Protein AF-A0ABD0SJR5-F1 (afdb_monomer_lite)

Organism: Loxostege sticticalis (NCBI:txid481309)

Foldseek 3Di:
DVVVVVVVVVVVVVVVVVVVVVVVVVVVVVVCCVVVVVVVVVVVVVVVVVVVVVVVVLVVVLVVQVVLQVVLVVVLVVLVVVLPDPPDDPVVNVVSVVVNVVSVVDPDFDDDVPPDTSHVVVVVVVVVVVVVVVVVVVVVVVD

Radius of gyration: 35.96 Å; chains: 1; bounding box: 80×28×104 Å

Structure (mmCIF, N/CA/C/O backbone):
data_AF-A0ABD0SJR5-F1
#
_entry.id   AF-A0ABD0SJR5-F1
#
loop_
_atom_site.group_PDB
_atom_site.id
_atom_site.type_symbol
_atom_site.label_atom_id
_atom_site.label_alt_id
_atom_site.label_comp_id
_atom_site.label_asym_id
_atom_site.label_entity_id
_atom_site.label_seq_id
_atom_site.pdbx_PDB_ins_code
_atom_site.Cartn_x
_atom_site.Cartn_y
_atom_site.Cartn_z
_atom_site.occupancy
_atom_site.B_iso_or_equiv
_atom_site.auth_seq_id
_atom_site.auth_comp_id
_atom_site.auth_asym_id
_atom_site.auth_atom_id
_atom_site.pdbx_PDB_model_num
ATOM 1 N N . MET A 1 1 ? -48.897 -7.446 67.031 1.00 57.66 1 MET A N 1
ATOM 2 C CA . MET A 1 1 ? -48.253 -6.286 66.365 1.00 57.66 1 MET A CA 1
ATOM 3 C C . MET A 1 1 ? -46.762 -6.482 66.033 1.00 57.66 1 MET A C 1
ATOM 5 O O . MET A 1 1 ? -46.243 -5.718 65.231 1.00 57.66 1 MET A O 1
ATOM 9 N N . ASN A 1 2 ? -46.078 -7.518 66.549 1.00 59.53 2 ASN A N 1
ATOM 10 C CA . ASN A 1 2 ? -44.629 -7.711 66.330 1.00 59.53 2 ASN A CA 1
ATOM 11 C C . ASN A 1 2 ? -44.260 -8.348 64.971 1.00 59.53 2 ASN A C 1
ATOM 13 O O . ASN A 1 2 ? -43.278 -7.948 64.357 1.00 59.53 2 ASN A O 1
ATOM 17 N N . SER A 1 3 ? -45.109 -9.224 64.416 1.00 61.66 3 SER A N 1
ATOM 18 C CA . SER A 1 3 ? -44.834 -9.940 63.151 1.00 61.66 3 SER A CA 1
ATOM 19 C C . SER A 1 3 ? -44.628 -9.027 61.924 1.00 61.66 3 SER A C 1
ATOM 21 O O . SER A 1 3 ? -43.880 -9.366 61.007 1.00 61.66 3 SER A O 1
ATOM 23 N N . SER A 1 4 ? -45.248 -7.840 61.901 1.00 67.31 4 SER A N 1
ATOM 24 C CA . SER A 1 4 ? -45.088 -6.891 60.788 1.00 67.31 4 SER A CA 1
ATOM 25 C C . SER A 1 4 ? -43.794 -6.070 60.877 1.00 67.31 4 SER A C 1
ATOM 27 O O . SER A 1 4 ? -43.272 -5.660 59.841 1.00 67.31 4 SER A O 1
ATOM 29 N N . LYS A 1 5 ? -43.255 -5.848 62.088 1.00 70.56 5 LYS A N 1
ATOM 30 C CA . LYS A 1 5 ? -41.968 -5.160 62.295 1.00 70.56 5 LYS A CA 1
ATOM 31 C C . LYS A 1 5 ? -40.790 -6.066 61.926 1.00 70.56 5 LYS A C 1
ATOM 33 O O . LYS A 1 5 ? -39.891 -5.622 61.213 1.00 70.56 5 LYS A O 1
ATOM 38 N N . ASP A 1 6 ? -40.850 -7.343 62.293 1.00 72.56 6 ASP A N 1
ATOM 39 C CA . ASP A 1 6 ? -39.782 -8.307 61.988 1.00 72.56 6 ASP A CA 1
ATOM 40 C C . ASP A 1 6 ? -39.661 -8.583 60.481 1.00 72.56 6 ASP A C 1
ATOM 42 O O . ASP A 1 6 ? -38.558 -8.615 59.928 1.00 72.56 6 ASP A O 1
ATOM 46 N N . LYS A 1 7 ? -40.795 -8.659 59.768 1.00 73.31 7 LYS A N 1
ATOM 47 C CA . LYS A 1 7 ? -40.814 -8.794 58.299 1.00 73.31 7 LYS A CA 1
ATOM 48 C C . LYS A 1 7 ? -40.270 -7.567 57.564 1.00 73.31 7 LYS A C 1
ATOM 50 O O . LYS A 1 7 ? -39.758 -7.717 56.457 1.00 73.31 7 LYS A O 1
ATOM 55 N N . ALA A 1 8 ? -40.396 -6.365 58.128 1.00 76.69 8 ALA A N 1
ATOM 56 C CA . ALA A 1 8 ? -39.827 -5.148 57.546 1.00 76.69 8 ALA A CA 1
ATOM 57 C C . ALA A 1 8 ? -38.308 -5.072 57.782 1.00 76.69 8 ALA A C 1
ATOM 59 O O . ALA A 1 8 ? -37.559 -4.754 56.858 1.00 76.69 8 ALA A O 1
ATOM 60 N N . SER A 1 9 ? -37.854 -5.451 58.982 1.00 78.56 9 SER A N 1
ATOM 61 C CA . SER A 1 9 ? -36.431 -5.526 59.341 1.00 78.56 9 SER A CA 1
ATOM 62 C C . SER A 1 9 ? -35.665 -6.533 58.467 1.00 78.56 9 SER A C 1
ATOM 64 O O . SER A 1 9 ? -34.653 -6.191 57.853 1.00 78.56 9 SER A O 1
ATOM 66 N N . SER A 1 10 ? -36.217 -7.739 58.291 1.00 79.69 10 SER A N 1
ATOM 67 C CA . SER A 1 10 ? -35.636 -8.783 57.431 1.00 79.69 10 SER A CA 1
ATOM 68 C C . SER A 1 10 ? -35.529 -8.352 55.955 1.00 79.69 10 SER A C 1
ATOM 70 O O . SER A 1 10 ? -34.513 -8.591 55.299 1.00 79.69 10 SER A O 1
ATOM 72 N N . ARG A 1 11 ? -36.529 -7.623 55.436 1.00 82.06 11 ARG A N 1
ATOM 73 C CA . ARG A 1 11 ? -36.545 -7.129 54.045 1.00 82.06 11 ARG A CA 1
ATOM 74 C C . ARG A 1 11 ? -35.473 -6.067 53.779 1.00 82.06 11 ARG A C 1
ATOM 76 O O . ARG A 1 11 ? -34.886 -6.046 52.699 1.00 82.06 11 ARG A O 1
ATOM 83 N N . ASN A 1 12 ? -35.209 -5.202 54.756 1.00 84.19 12 ASN A N 1
ATOM 84 C CA . ASN A 1 12 ? -34.168 -4.177 54.658 1.00 84.19 12 ASN A CA 1
ATOM 85 C C . ASN A 1 12 ? -32.763 -4.787 54.729 1.00 84.19 12 ASN A C 1
ATOM 87 O O . ASN A 1 12 ? -31.870 -4.366 53.995 1.00 84.19 12 ASN A O 1
ATOM 91 N N . MET A 1 13 ? -32.579 -5.825 55.549 1.00 85.88 13 MET A N 1
ATOM 92 C CA . MET A 1 13 ? -31.312 -6.551 55.631 1.00 85.88 13 MET A CA 1
ATOM 93 C C . MET A 1 13 ? -30.977 -7.260 54.307 1.00 85.88 13 MET A C 1
ATOM 95 O O . MET A 1 13 ? -29.846 -7.156 53.830 1.00 85.88 13 MET A O 1
ATOM 99 N N . ALA A 1 14 ? -31.968 -7.883 53.659 1.00 85.19 14 ALA A N 1
ATOM 100 C CA . ALA A 1 14 ? -31.794 -8.490 52.337 1.00 85.19 14 ALA A CA 1
ATOM 101 C C . ALA A 1 14 ? -31.414 -7.453 51.264 1.00 85.19 14 ALA A C 1
ATOM 103 O O . ALA A 1 14 ? -30.454 -7.659 50.525 1.00 85.19 14 ALA A O 1
ATOM 104 N N . LYS A 1 15 ? -32.103 -6.301 51.212 1.00 85.44 15 LYS A N 1
ATOM 105 C CA . LYS A 1 15 ? -31.769 -5.208 50.277 1.00 85.44 15 LYS A CA 1
ATOM 106 C C . LYS A 1 15 ? -30.334 -4.705 50.452 1.00 85.44 15 LYS A C 1
ATOM 108 O O . LYS A 1 15 ? -29.622 -4.545 49.464 1.00 85.44 15 LYS A O 1
ATOM 113 N N . ASN A 1 16 ? -29.890 -4.527 51.695 1.00 89.50 16 ASN A N 1
ATOM 114 C CA . ASN A 1 16 ? -28.528 -4.082 51.988 1.00 89.50 16 ASN A CA 1
ATOM 115 C C . ASN A 1 16 ? -27.470 -5.113 51.562 1.00 89.50 16 ASN A C 1
ATOM 117 O O . ASN A 1 16 ? -26.401 -4.732 51.086 1.00 89.50 16 ASN A O 1
ATOM 121 N N . ALA A 1 17 ? -27.760 -6.411 51.701 1.00 89.56 17 ALA A N 1
ATOM 122 C CA . ALA A 1 17 ? -26.867 -7.474 51.243 1.00 89.56 17 ALA A CA 1
ATOM 123 C C . ALA A 1 17 ? -26.743 -7.497 49.710 1.00 89.56 17 ALA A C 1
ATOM 125 O O . ALA A 1 17 ? -25.628 -7.543 49.188 1.00 89.56 17 ALA A O 1
ATOM 126 N N . PHE A 1 18 ? -27.863 -7.373 48.988 1.00 89.69 18 PHE A N 1
ATOM 127 C CA . PHE A 1 18 ? -27.857 -7.278 47.524 1.00 89.69 18 PHE A CA 1
ATOM 128 C C . PHE A 1 18 ? -27.106 -6.043 47.025 1.00 89.69 18 PHE A C 1
ATOM 130 O O . PHE A 1 18 ? -26.311 -6.147 46.096 1.00 89.69 18 PHE A O 1
ATOM 137 N N . GLN A 1 19 ? -27.293 -4.890 47.670 1.00 92.56 19 GLN A N 1
ATOM 138 C CA . GLN A 1 19 ? -26.606 -3.658 47.289 1.00 92.56 19 GLN A CA 1
ATOM 139 C C . GLN A 1 19 ? -25.087 -3.747 47.505 1.00 92.56 19 GLN A C 1
ATOM 141 O O . GLN A 1 19 ? -24.325 -3.296 46.653 1.00 92.56 19 GLN A O 1
ATOM 146 N N . LYS A 1 20 ? -24.635 -4.388 48.593 1.00 91.94 20 LYS A N 1
ATOM 147 C CA . LYS A 1 20 ? -23.207 -4.668 48.825 1.00 91.94 20 LYS A CA 1
ATOM 148 C C . LYS A 1 20 ? -22.627 -5.645 47.801 1.00 91.94 20 LYS A C 1
ATOM 150 O O . LYS A 1 20 ? -21.509 -5.441 47.341 1.00 91.94 20 LYS A O 1
ATOM 155 N N . CYS A 1 21 ? -23.374 -6.688 47.439 1.00 91.19 21 CYS A N 1
ATOM 156 C CA . CYS A 1 21 ? -22.947 -7.652 46.424 1.00 91.19 21 CYS A CA 1
ATOM 157 C C . CYS A 1 21 ? -22.840 -7.001 45.038 1.00 91.19 21 CYS A C 1
ATOM 159 O O . CYS A 1 21 ? -21.839 -7.188 44.352 1.00 91.19 21 CYS A O 1
ATOM 161 N N . TYR A 1 22 ? -23.817 -6.168 44.670 1.00 91.06 22 TYR A N 1
ATOM 162 C CA . TYR A 1 22 ? -23.785 -5.401 43.428 1.00 91.06 22 TYR A CA 1
ATOM 163 C C . TYR A 1 22 ? -22.579 -4.459 43.374 1.00 91.06 22 TYR A C 1
ATOM 165 O O . TYR A 1 22 ? -21.870 -4.468 42.377 1.00 91.06 22 TYR A O 1
ATOM 173 N N . LEU A 1 23 ? -22.299 -3.725 44.460 1.00 93.25 23 LEU A N 1
ATOM 174 C CA . LEU A 1 23 ? -21.117 -2.860 44.577 1.00 93.25 23 LEU A CA 1
ATOM 175 C C . LEU A 1 23 ? -19.798 -3.626 44.407 1.00 93.25 23 LEU A C 1
ATOM 177 O O . LEU A 1 23 ? -18.931 -3.183 43.661 1.00 93.25 23 LEU A O 1
ATOM 181 N N . MET A 1 24 ? -19.657 -4.792 45.046 1.00 92.38 24 MET A N 1
ATOM 182 C CA . MET A 1 24 ? -18.463 -5.630 44.873 1.00 92.38 24 MET A CA 1
ATOM 183 C C . MET A 1 24 ? -18.316 -6.135 43.433 1.00 92.38 24 MET A C 1
ATOM 185 O O . MET A 1 24 ? -17.204 -6.175 42.912 1.00 92.38 24 MET A O 1
ATOM 189 N N . LEU A 1 25 ? -19.419 -6.487 42.766 1.00 90.50 25 LEU A N 1
ATOM 190 C CA . LEU A 1 25 ? -19.396 -6.911 41.365 1.00 90.50 25 LEU A CA 1
ATOM 191 C C . LEU A 1 25 ? -19.012 -5.766 40.421 1.00 90.50 25 LEU A C 1
ATOM 193 O O . LEU A 1 25 ? -18.231 -5.985 39.497 1.00 90.50 25 LEU A O 1
ATOM 197 N N . THR A 1 26 ? -19.510 -4.546 40.642 1.00 90.94 26 THR A N 1
ATOM 198 C CA . THR A 1 26 ? -19.105 -3.389 39.832 1.00 90.94 26 THR A CA 1
ATOM 199 C C . THR A 1 26 ? -17.653 -2.999 40.068 1.00 90.94 26 THR A C 1
ATOM 201 O O . THR A 1 26 ? -16.971 -2.673 39.098 1.00 90.94 26 THR A O 1
ATOM 204 N N . GLU A 1 27 ? -17.144 -3.079 41.299 1.00 91.81 27 GLU A N 1
ATOM 205 C CA . GLU A 1 27 ? -15.718 -2.850 41.567 1.00 91.81 27 GLU A CA 1
ATOM 206 C C . GLU A 1 27 ? -14.829 -3.903 40.899 1.00 91.81 27 GLU A C 1
ATOM 208 O O . GLU A 1 27 ? -13.840 -3.548 40.255 1.00 91.81 27 GLU A O 1
ATOM 213 N N . GLN A 1 28 ? -15.205 -5.184 40.969 1.00 87.44 28 GLN A N 1
ATOM 214 C CA . GLN A 1 28 ? -14.479 -6.252 40.276 1.00 87.44 28 GLN A CA 1
ATOM 215 C C . GLN A 1 28 ? -14.509 -6.071 38.759 1.00 87.44 28 GLN A C 1
ATOM 217 O O . GLN A 1 28 ? -13.471 -6.192 38.109 1.00 87.44 28 GLN A O 1
ATOM 222 N N . ASN A 1 29 ? -15.668 -5.736 38.191 1.00 86.06 29 ASN A N 1
ATOM 223 C CA . ASN A 1 29 ? -15.788 -5.480 36.761 1.00 86.06 29 ASN A CA 1
ATOM 224 C C . ASN A 1 29 ? -14.939 -4.275 36.336 1.00 86.06 29 ASN A C 1
ATOM 226 O O . ASN A 1 29 ? -14.273 -4.325 35.307 1.00 86.06 29 ASN A O 1
ATOM 230 N N . ASN A 1 30 ? -14.899 -3.216 37.148 1.00 87.50 30 ASN A N 1
ATOM 231 C CA . ASN A 1 30 ? -14.075 -2.045 36.868 1.00 87.50 30 ASN A CA 1
ATOM 232 C C . ASN A 1 30 ? -12.575 -2.376 36.927 1.00 87.50 30 ASN A C 1
ATOM 234 O O . ASN A 1 30 ? -11.828 -1.994 36.031 1.00 87.50 30 ASN A O 1
ATOM 238 N N . TYR A 1 31 ? -12.141 -3.154 37.921 1.00 87.31 31 TYR A N 1
ATOM 239 C CA . TYR A 1 31 ? -10.752 -3.605 38.031 1.00 87.31 31 TYR A CA 1
ATOM 240 C C . TYR A 1 31 ? -10.336 -4.508 36.859 1.00 87.31 31 TYR A C 1
ATOM 242 O O . TYR A 1 31 ? -9.291 -4.294 36.241 1.00 87.31 31 TYR A O 1
ATOM 250 N N . ILE A 1 32 ? -11.173 -5.488 36.504 1.00 85.44 32 ILE A N 1
ATOM 251 C CA . ILE A 1 32 ? -10.935 -6.378 35.360 1.00 85.44 32 ILE A CA 1
ATOM 252 C C . ILE A 1 32 ? -10.888 -5.563 34.070 1.00 85.44 32 ILE A C 1
ATOM 254 O O . ILE A 1 32 ? -9.947 -5.719 33.296 1.00 85.44 32 ILE A O 1
ATOM 258 N N . ASN A 1 33 ? -11.845 -4.659 33.855 1.00 85.75 33 ASN A N 1
ATOM 259 C CA . ASN A 1 33 ? -11.877 -3.809 32.670 1.00 85.75 33 ASN A CA 1
ATOM 260 C C . ASN A 1 33 ? -10.669 -2.863 32.608 1.00 85.75 33 ASN A C 1
ATOM 262 O O . ASN A 1 33 ? -10.151 -2.606 31.530 1.00 85.75 33 ASN A O 1
ATOM 266 N N . GLN A 1 34 ? -10.154 -2.396 33.745 1.00 88.00 34 GLN A N 1
ATOM 267 C CA . GLN A 1 34 ? -8.945 -1.578 33.783 1.00 88.00 34 GLN A CA 1
ATOM 268 C C . GLN A 1 34 ? -7.697 -2.392 33.401 1.00 88.00 34 GLN A C 1
ATOM 270 O O . GLN A 1 34 ? -6.916 -1.964 32.553 1.00 88.00 34 GLN A O 1
ATOM 275 N N . VAL A 1 35 ? -7.512 -3.587 33.971 1.00 87.69 35 VAL A N 1
ATOM 276 C CA . VAL A 1 35 ? -6.325 -4.420 33.704 1.00 87.69 35 VAL A CA 1
ATOM 277 C C . VAL A 1 35 ? -6.372 -5.056 32.310 1.00 87.69 35 VAL A C 1
ATOM 279 O O . VAL A 1 35 ? -5.384 -5.001 31.571 1.00 87.69 35 VAL A O 1
ATOM 282 N N . PHE A 1 36 ? -7.506 -5.644 31.921 1.00 89.69 36 PHE A N 1
ATOM 283 C CA . PHE A 1 36 ? -7.683 -6.220 30.586 1.00 89.69 36 PHE A CA 1
ATOM 284 C C . PHE A 1 36 ? -7.811 -5.141 29.519 1.00 89.69 36 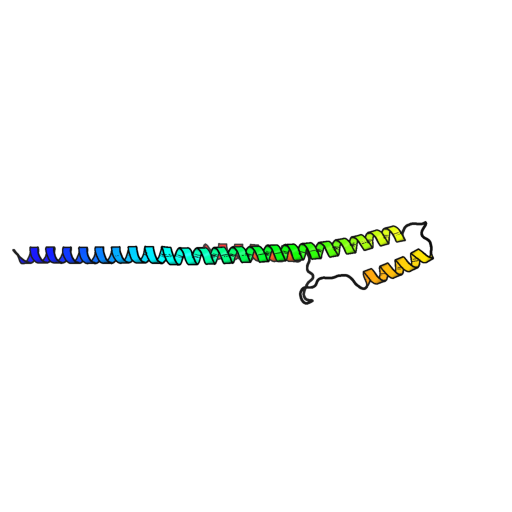PHE A C 1
ATOM 286 O O . PHE A 1 36 ? -7.210 -5.288 28.458 1.00 89.69 36 PHE A O 1
ATOM 293 N N . GLY A 1 37 ? -8.517 -4.046 29.797 1.00 85.50 37 GLY A N 1
ATOM 294 C CA . GLY A 1 37 ? -8.666 -2.935 28.863 1.00 85.50 37 GLY A CA 1
ATOM 295 C C . GLY A 1 37 ? -7.320 -2.324 28.500 1.00 85.50 37 GLY A C 1
ATOM 296 O O . GLY A 1 37 ? -7.034 -2.177 27.319 1.00 85.50 37 GLY A O 1
ATOM 297 N N . VAL A 1 38 ? -6.433 -2.074 29.471 1.00 89.31 38 VAL A N 1
ATOM 298 C CA . VAL A 1 38 ? -5.078 -1.572 29.174 1.00 89.31 38 VAL A CA 1
ATOM 299 C C . VAL A 1 38 ? -4.279 -2.572 28.332 1.00 89.31 38 VAL A C 1
ATOM 301 O O . VAL A 1 38 ? -3.653 -2.176 27.351 1.00 89.31 38 VAL A O 1
ATOM 304 N N . ARG A 1 39 ? -4.327 -3.873 28.652 1.00 89.31 39 ARG A N 1
ATOM 305 C CA . ARG A 1 39 ? -3.630 -4.904 27.859 1.00 89.31 39 ARG A CA 1
ATOM 306 C C . ARG A 1 39 ? -4.147 -4.980 26.425 1.00 89.31 39 ARG A C 1
ATOM 308 O O . ARG A 1 39 ? -3.345 -5.016 25.497 1.00 89.31 39 ARG A O 1
ATOM 315 N N . VAL A 1 40 ? -5.465 -4.985 26.241 1.00 90.81 40 VAL A N 1
ATOM 316 C CA . VAL A 1 40 ? -6.102 -5.020 24.918 1.00 90.81 40 VAL A CA 1
ATOM 317 C C . VAL A 1 40 ? -5.789 -3.744 24.140 1.00 90.81 40 VAL A C 1
ATOM 319 O O . VAL A 1 40 ? -5.417 -3.831 22.974 1.00 90.81 40 VAL A O 1
ATOM 322 N N . MET A 1 41 ? -5.839 -2.575 24.781 1.00 89.75 41 MET A N 1
ATOM 323 C CA . MET A 1 41 ? -5.487 -1.300 24.149 1.00 89.75 41 MET A CA 1
ATOM 324 C C . MET A 1 41 ? -4.033 -1.285 23.675 1.00 89.75 41 MET A C 1
ATOM 326 O O . MET A 1 41 ? -3.773 -0.887 22.542 1.00 89.75 41 MET A O 1
ATOM 330 N N . ILE A 1 42 ? -3.094 -1.777 24.491 1.00 93.88 42 ILE A N 1
ATOM 331 C CA . ILE A 1 42 ? -1.687 -1.910 24.090 1.00 93.88 42 ILE A CA 1
ATOM 332 C C . ILE A 1 42 ? -1.555 -2.875 22.905 1.00 93.88 42 ILE A C 1
ATOM 334 O O . ILE A 1 42 ? -0.886 -2.543 21.934 1.00 93.88 42 ILE A O 1
ATOM 338 N N . MET A 1 43 ? -2.216 -4.035 22.936 1.00 92.31 43 MET A N 1
ATOM 339 C CA . MET A 1 43 ? -2.157 -5.003 21.831 1.00 92.31 43 MET A CA 1
ATOM 340 C C . MET A 1 43 ? -2.710 -4.431 20.521 1.00 92.31 43 MET A C 1
ATOM 342 O O . MET A 1 43 ? -2.093 -4.600 19.468 1.00 92.31 43 MET A O 1
ATOM 346 N N . ILE A 1 44 ? -3.838 -3.719 20.579 1.00 93.25 44 ILE A N 1
ATOM 347 C CA . ILE A 1 44 ? -4.433 -3.054 19.412 1.00 93.25 44 ILE A CA 1
ATOM 348 C C . ILE A 1 44 ? -3.484 -1.981 18.872 1.00 93.25 44 ILE A C 1
ATOM 350 O O . ILE A 1 44 ? -3.262 -1.918 17.664 1.00 93.25 44 ILE A O 1
ATOM 354 N N . LEU A 1 45 ? -2.897 -1.170 19.754 1.00 93.50 45 LEU A N 1
ATOM 355 C CA . LEU A 1 45 ? -1.970 -0.107 19.373 1.00 93.50 45 LEU A CA 1
ATOM 356 C C . LEU A 1 45 ? -0.680 -0.659 18.752 1.00 93.50 45 LEU A C 1
ATOM 358 O O . LEU A 1 45 ? -0.213 -0.142 17.744 1.00 93.50 45 LEU A O 1
ATOM 362 N N . LEU A 1 46 ? -0.120 -1.736 19.301 1.00 93.69 46 LEU A N 1
ATOM 363 C CA . LEU A 1 46 ? 1.051 -2.390 18.715 1.00 93.69 46 LEU A CA 1
ATOM 364 C C . LEU A 1 46 ? 0.728 -2.981 17.339 1.00 93.69 46 LEU A C 1
ATOM 366 O O . LEU A 1 46 ? 1.482 -2.787 16.389 1.00 93.69 46 LEU A O 1
ATOM 370 N N . THR A 1 47 ? -0.423 -3.642 17.213 1.00 90.06 47 THR A N 1
ATOM 371 C CA . THR A 1 47 ? -0.852 -4.248 15.946 1.00 90.06 47 THR A CA 1
ATOM 372 C C . THR A 1 47 ? -1.079 -3.188 14.865 1.00 90.06 47 THR A C 1
ATOM 374 O O . THR A 1 47 ? -0.683 -3.388 13.716 1.00 90.06 47 THR A O 1
ATOM 377 N N . SER A 1 48 ? -1.678 -2.044 15.211 1.00 89.25 48 SER A N 1
ATOM 378 C CA . SER A 1 48 ? -1.911 -0.957 14.254 1.00 89.25 48 SER A CA 1
ATOM 379 C C . SER A 1 48 ? -0.611 -0.287 13.803 1.00 89.25 48 SER A C 1
ATOM 381 O O . SER A 1 48 ? -0.472 0.022 12.618 1.00 89.25 48 SER A O 1
ATOM 383 N N . LEU A 1 49 ? 0.367 -0.128 14.700 1.00 93.44 49 LEU A N 1
ATOM 384 C CA . LEU A 1 49 ? 1.699 0.372 14.349 1.00 93.44 49 LEU A CA 1
ATOM 385 C C . LEU A 1 49 ? 2.427 -0.576 13.389 1.00 93.44 49 LEU A C 1
ATOM 387 O O . LEU A 1 49 ? 2.960 -0.120 12.378 1.00 93.44 49 LEU A O 1
ATOM 391 N N . SER A 1 50 ? 2.394 -1.888 13.643 1.00 92.50 50 SER A N 1
ATOM 392 C CA . SER A 1 50 ? 2.976 -2.872 12.722 1.00 92.50 50 SER A CA 1
ATOM 393 C C . SER A 1 50 ? 2.292 -2.846 11.354 1.00 92.50 50 SER A C 1
ATOM 395 O O . SER A 1 50 ? 2.964 -2.878 10.327 1.00 92.50 50 SER A O 1
ATOM 397 N N . ALA A 1 51 ? 0.960 -2.735 11.313 1.00 88.12 51 ALA A N 1
ATOM 398 C CA . ALA A 1 51 ? 0.228 -2.618 10.053 1.00 88.12 51 ALA A CA 1
ATOM 399 C C . ALA A 1 51 ? 0.649 -1.371 9.255 1.00 88.12 51 ALA A C 1
ATOM 401 O O . ALA A 1 51 ? 0.837 -1.451 8.040 1.00 88.12 51 ALA A O 1
ATOM 402 N N . LEU A 1 52 ? 0.849 -0.235 9.932 1.00 90.06 52 LEU A N 1
ATOM 403 C CA . LEU A 1 52 ? 1.334 0.992 9.301 1.00 90.06 52 LEU A CA 1
ATOM 404 C C . LEU A 1 52 ? 2.738 0.809 8.706 1.00 90.06 52 LEU A C 1
ATOM 406 O O . LEU A 1 52 ? 2.990 1.242 7.582 1.00 90.06 52 LEU A O 1
ATOM 410 N N . GLU A 1 53 ? 3.635 0.138 9.428 1.00 93.19 53 GLU A N 1
ATOM 411 C CA . GLU A 1 53 ? 4.986 -0.162 8.947 1.00 93.19 53 GLU A CA 1
ATOM 412 C C . GLU A 1 53 ? 4.955 -0.996 7.659 1.00 93.19 53 GLU A C 1
ATOM 414 O O . GLU A 1 53 ? 5.621 -0.646 6.683 1.00 93.19 53 GLU A O 1
ATOM 419 N N . PHE A 1 54 ? 4.115 -2.035 7.598 1.00 89.62 54 PHE A N 1
ATOM 420 C CA . PHE A 1 54 ? 3.941 -2.831 6.379 1.00 89.62 54 PHE A CA 1
ATOM 421 C C . PHE A 1 54 ? 3.467 -1.990 5.189 1.00 89.62 54 PHE A C 1
ATOM 423 O O . PHE A 1 54 ? 3.983 -2.152 4.081 1.00 89.62 54 PHE A O 1
ATOM 430 N N . VAL A 1 55 ? 2.528 -1.065 5.404 1.00 88.19 55 VAL A N 1
ATOM 431 C CA . VAL A 1 55 ? 2.052 -0.158 4.347 1.00 88.19 55 VAL A CA 1
ATOM 432 C C . VAL A 1 55 ? 3.182 0.746 3.852 1.00 88.19 55 VAL A C 1
ATOM 434 O O . VAL A 1 55 ? 3.367 0.895 2.642 1.00 88.19 55 VAL A O 1
ATOM 437 N N . ILE A 1 56 ? 3.980 1.304 4.765 1.00 91.19 56 ILE A N 1
ATOM 438 C CA . ILE A 1 56 ? 5.132 2.152 4.423 1.00 91.19 56 ILE A CA 1
ATOM 439 C C . ILE A 1 56 ? 6.176 1.357 3.630 1.00 91.19 56 ILE A C 1
ATOM 441 O O . ILE A 1 56 ? 6.718 1.858 2.641 1.00 91.19 56 ILE A O 1
ATOM 445 N N . LEU A 1 57 ? 6.464 0.118 4.031 1.00 91.56 57 LEU A N 1
ATOM 446 C CA . LEU A 1 57 ? 7.401 -0.753 3.322 1.00 91.56 57 LEU A CA 1
ATOM 447 C C . LEU A 1 57 ? 6.913 -1.080 1.907 1.00 91.56 57 LEU A C 1
ATOM 449 O O . LEU A 1 57 ? 7.692 -0.963 0.960 1.00 91.56 57 LEU A O 1
ATOM 453 N N . LEU A 1 58 ? 5.631 -1.422 1.743 1.00 88.19 58 LEU A N 1
ATOM 454 C CA . LEU A 1 58 ? 5.039 -1.691 0.428 1.00 88.19 58 LEU A CA 1
ATOM 455 C C . LEU A 1 58 ? 5.087 -0.459 -0.477 1.00 88.19 58 LEU A C 1
ATOM 457 O O . LEU A 1 58 ? 5.478 -0.567 -1.639 1.00 88.19 58 LEU A O 1
ATOM 461 N N . PHE A 1 59 ? 4.759 0.717 0.059 1.00 90.25 59 PHE A N 1
ATOM 462 C CA . PHE A 1 59 ? 4.850 1.966 -0.691 1.00 90.25 59 PHE A CA 1
ATOM 463 C C . PHE A 1 59 ? 6.287 2.248 -1.146 1.00 90.25 59 PHE A C 1
ATOM 465 O O . PHE A 1 59 ? 6.521 2.537 -2.318 1.00 90.25 59 PHE A O 1
ATOM 472 N N . ASN A 1 60 ? 7.263 2.109 -0.245 1.00 91.31 60 ASN A N 1
ATOM 473 C CA . ASN A 1 60 ? 8.678 2.300 -0.569 1.00 91.31 60 ASN A CA 1
ATOM 474 C C . ASN A 1 60 ? 9.186 1.298 -1.610 1.00 91.31 60 ASN A C 1
ATOM 476 O O . ASN A 1 60 ? 9.997 1.665 -2.462 1.00 91.31 60 ASN A O 1
ATOM 480 N N . LEU A 1 61 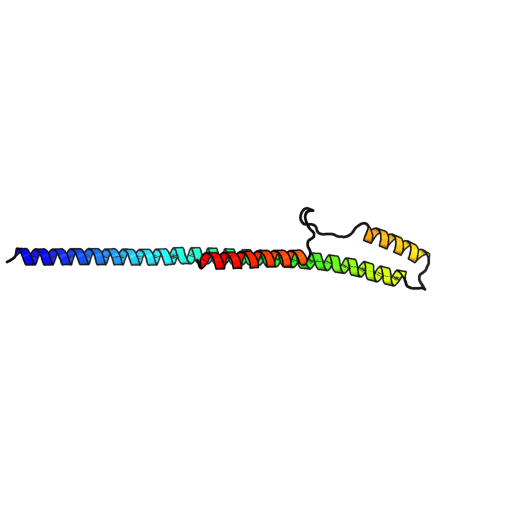? 8.728 0.046 -1.545 1.00 90.50 61 LEU A N 1
ATOM 481 C CA . LEU A 1 61 ? 9.056 -0.976 -2.532 1.00 90.50 61 LEU A CA 1
ATOM 482 C C . LEU A 1 61 ? 8.541 -0.570 -3.915 1.00 90.50 61 LEU A C 1
ATOM 484 O O . LEU A 1 61 ? 9.336 -0.488 -4.848 1.00 90.50 61 LEU A O 1
ATOM 488 N N . ILE A 1 62 ? 7.248 -0.250 -4.026 1.00 90.44 62 ILE A N 1
ATOM 489 C CA . ILE A 1 62 ? 6.628 0.163 -5.294 1.00 90.44 62 ILE A CA 1
ATOM 490 C C . ILE A 1 62 ? 7.306 1.428 -5.829 1.00 90.44 62 ILE A C 1
ATOM 492 O O . ILE A 1 62 ? 7.690 1.463 -6.992 1.00 90.44 62 ILE A O 1
ATOM 496 N N . TYR A 1 63 ? 7.556 2.424 -4.974 1.00 91.44 63 TYR A N 1
ATOM 497 C CA . TYR A 1 63 ? 8.268 3.648 -5.348 1.00 91.44 63 TYR A CA 1
ATOM 498 C C . TYR A 1 63 ? 9.663 3.361 -5.929 1.00 91.44 63 TYR A C 1
ATOM 500 O O . TYR A 1 63 ? 10.063 3.949 -6.933 1.00 91.44 63 TYR A O 1
ATOM 508 N N . ARG A 1 64 ? 10.427 2.449 -5.314 1.00 90.50 64 ARG A N 1
ATOM 509 C CA . ARG A 1 64 ? 11.759 2.068 -5.809 1.00 90.50 64 ARG A CA 1
ATOM 510 C C . ARG A 1 64 ? 11.687 1.282 -7.115 1.00 90.50 64 ARG A C 1
ATOM 512 O O . ARG A 1 64 ? 12.541 1.500 -7.972 1.00 90.50 64 ARG A O 1
ATOM 519 N N . CYS A 1 65 ? 10.709 0.389 -7.253 1.00 90.19 65 CYS A N 1
ATOM 520 C CA . CYS A 1 65 ? 10.462 -0.345 -8.492 1.00 90.19 65 CYS A CA 1
ATOM 521 C C . CYS A 1 65 ? 10.127 0.617 -9.632 1.00 90.19 65 CYS A C 1
ATOM 523 O O . CYS A 1 65 ? 10.774 0.550 -10.674 1.00 90.19 65 CYS A O 1
ATOM 525 N N . GLU A 1 66 ? 9.216 1.564 -9.403 1.00 89.44 66 GLU A N 1
ATOM 526 C CA . GLU A 1 66 ? 8.848 2.559 -10.408 1.00 89.44 66 GLU A CA 1
ATOM 527 C C . GLU A 1 66 ? 10.057 3.390 -10.832 1.00 89.44 66 GLU A C 1
ATOM 529 O O . GLU A 1 66 ? 10.377 3.486 -12.012 1.00 89.44 66 GLU A O 1
ATOM 534 N N . LYS A 1 67 ? 10.812 3.908 -9.862 1.00 90.00 67 LYS A N 1
ATOM 535 C CA . LYS A 1 67 ? 12.007 4.707 -10.141 1.00 90.00 67 LYS A CA 1
ATOM 536 C C . LYS A 1 67 ? 13.064 3.939 -10.938 1.00 90.00 67 LYS A C 1
ATOM 538 O O . LYS A 1 67 ? 13.864 4.539 -11.653 1.00 90.00 67 LYS A O 1
ATOM 543 N N . ALA A 1 68 ? 13.115 2.615 -10.802 1.00 89.50 68 ALA A N 1
ATOM 544 C CA . ALA A 1 68 ? 13.980 1.779 -11.625 1.00 89.50 68 ALA A CA 1
ATOM 545 C C . ALA A 1 68 ? 13.450 1.642 -13.063 1.00 89.50 68 ALA A C 1
ATOM 547 O O . ALA A 1 68 ? 14.260 1.617 -13.991 1.00 89.50 68 ALA A O 1
ATOM 548 N N . TYR A 1 69 ? 12.128 1.597 -13.255 1.00 89.12 69 TYR A N 1
ATOM 549 C CA . TYR A 1 69 ? 11.510 1.634 -14.583 1.00 89.12 69 TYR A CA 1
ATOM 550 C C . TYR A 1 69 ? 11.729 2.981 -15.271 1.00 89.12 69 TYR A C 1
ATOM 552 O O . TYR A 1 69 ? 12.227 2.992 -16.394 1.00 89.12 69 TYR A O 1
ATOM 560 N N . GLU A 1 70 ? 11.491 4.093 -14.570 1.00 88.81 70 GLU A N 1
ATOM 561 C CA . GLU A 1 70 ? 11.741 5.448 -15.081 1.00 88.81 70 GLU A CA 1
ATOM 562 C C . GLU A 1 70 ? 13.194 5.605 -15.535 1.00 88.81 70 GLU A C 1
ATOM 564 O O . GLU A 1 70 ? 13.456 5.995 -16.667 1.00 88.81 70 GLU A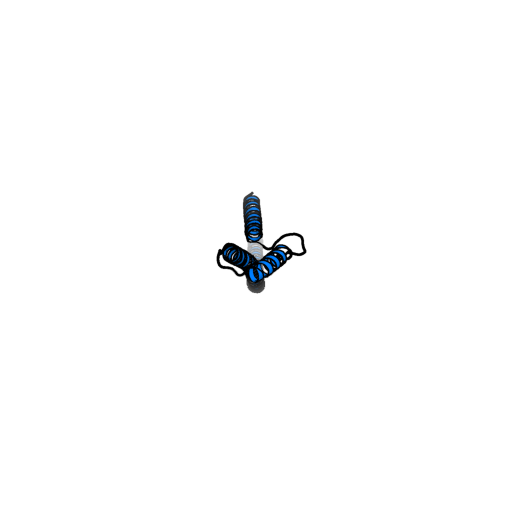 O 1
ATOM 569 N N . ARG A 1 71 ? 14.163 5.192 -14.704 1.00 88.25 71 ARG A N 1
ATOM 570 C CA . ARG A 1 71 ? 15.589 5.248 -15.071 1.00 88.25 71 ARG A CA 1
ATOM 571 C C . ARG A 1 71 ? 15.921 4.438 -16.317 1.00 88.25 71 ARG A C 1
ATOM 573 O O . ARG A 1 71 ? 16.821 4.808 -17.067 1.00 88.25 71 ARG A O 1
ATOM 580 N N . ARG A 1 72 ? 15.262 3.299 -16.512 1.00 85.12 72 ARG A N 1
ATOM 581 C CA . ARG A 1 72 ? 15.460 2.468 -17.700 1.00 85.12 72 ARG A CA 1
ATOM 582 C C . ARG A 1 72 ? 14.916 3.177 -18.938 1.00 85.12 72 ARG A C 1
ATOM 584 O O . ARG A 1 72 ? 15.590 3.168 -19.966 1.00 85.12 72 ARG A O 1
ATOM 591 N N . ASP A 1 73 ? 13.755 3.807 -18.832 1.00 87.25 73 ASP A N 1
ATOM 592 C CA . ASP A 1 73 ? 13.162 4.564 -19.933 1.00 87.25 73 ASP A CA 1
ATOM 593 C C . ASP A 1 73 ? 13.967 5.846 -20.234 1.00 87.25 73 ASP A C 1
ATOM 595 O O . ASP A 1 73 ? 14.196 6.156 -21.404 1.00 87.25 73 ASP A O 1
ATOM 599 N N . ASP A 1 74 ? 14.536 6.503 -19.217 1.00 89.25 74 ASP A N 1
ATOM 600 C CA . ASP A 1 74 ? 15.479 7.620 -19.377 1.00 89.25 74 ASP A CA 1
ATOM 601 C C . ASP A 1 74 ? 16.744 7.200 -20.140 1.00 89.25 74 ASP A C 1
ATOM 603 O O . ASP A 1 74 ? 17.184 7.898 -21.053 1.00 89.25 74 ASP A O 1
ATOM 607 N N . ILE A 1 75 ? 17.331 6.043 -19.806 1.00 86.44 75 ILE A N 1
ATOM 608 C CA . ILE A 1 75 ? 18.503 5.508 -20.520 1.00 86.44 75 ILE A CA 1
ATOM 609 C C . ILE A 1 75 ? 18.166 5.258 -21.992 1.00 86.44 75 ILE A C 1
ATOM 611 O O . ILE A 1 75 ? 18.970 5.590 -22.863 1.00 86.44 75 ILE A O 1
ATOM 615 N N . ILE A 1 76 ? 16.990 4.692 -22.278 1.00 86.00 76 ILE A N 1
ATOM 616 C CA . ILE A 1 76 ? 16.531 4.466 -23.654 1.00 86.00 76 ILE A CA 1
ATOM 617 C C . ILE A 1 76 ? 16.339 5.800 -24.378 1.00 86.00 76 ILE A C 1
ATOM 619 O O . ILE A 1 76 ? 16.786 5.936 -25.514 1.00 86.00 76 ILE A O 1
ATOM 623 N N . SER A 1 77 ? 15.741 6.790 -23.718 1.00 87.88 77 SER A N 1
ATOM 624 C CA . SER A 1 77 ? 15.543 8.132 -24.269 1.00 87.88 77 SER A CA 1
ATOM 625 C C . SER A 1 77 ? 16.875 8.804 -24.619 1.00 87.88 77 SER A C 1
ATOM 627 O O . SER A 1 77 ? 17.061 9.284 -25.738 1.00 87.88 77 SER A O 1
ATOM 629 N N . ILE A 1 78 ? 17.856 8.760 -23.711 1.00 87.00 78 ILE A N 1
ATOM 630 C CA . ILE A 1 78 ? 19.210 9.278 -23.958 1.00 87.00 78 ILE A CA 1
ATOM 631 C C . ILE A 1 78 ? 19.867 8.531 -25.122 1.00 87.00 78 ILE A C 1
ATOM 633 O O . ILE A 1 78 ? 20.471 9.156 -25.992 1.00 87.00 78 ILE A O 1
ATOM 637 N N . LEU A 1 79 ? 19.744 7.203 -25.160 1.00 85.31 79 LEU A N 1
ATOM 638 C CA . LEU A 1 79 ? 20.312 6.381 -26.225 1.00 85.31 79 LEU A CA 1
ATOM 639 C C . LEU A 1 79 ? 19.704 6.726 -27.591 1.00 85.31 79 LEU A C 1
ATOM 641 O O . LEU A 1 79 ? 20.440 6.847 -28.571 1.00 85.31 79 LEU A O 1
ATOM 645 N N . ASP A 1 80 ? 18.391 6.943 -27.643 1.00 85.94 80 ASP A N 1
ATO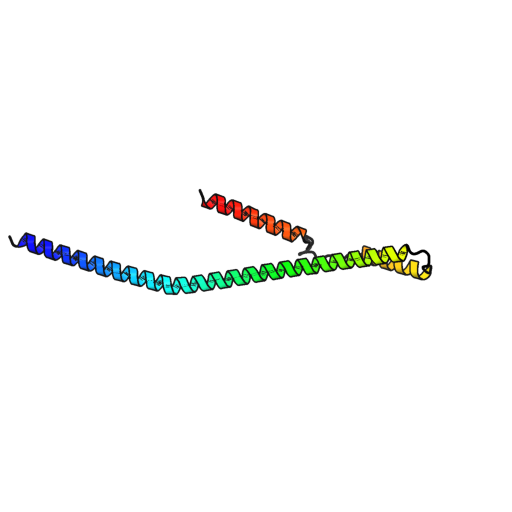M 646 C CA . ASP A 1 80 ? 17.678 7.361 -28.850 1.00 85.94 80 ASP A CA 1
ATOM 647 C C . ASP A 1 80 ? 18.100 8.774 -29.284 1.00 85.94 80 ASP A C 1
ATOM 649 O O . ASP A 1 80 ? 18.379 8.991 -30.464 1.00 85.94 80 ASP A O 1
ATOM 653 N N . HIS A 1 81 ? 18.258 9.714 -28.346 1.00 85.75 81 HIS A N 1
ATOM 654 C CA . HIS A 1 81 ? 18.783 11.052 -28.637 1.00 85.75 81 HIS A CA 1
ATOM 655 C C . HIS A 1 81 ? 20.202 11.019 -29.211 1.00 85.75 81 HIS A C 1
ATOM 657 O O . HIS A 1 81 ? 20.487 11.715 -30.186 1.00 85.75 81 HIS A O 1
ATOM 663 N N . VAL A 1 82 ? 21.080 10.192 -28.639 1.00 83.88 82 VAL A N 1
ATOM 664 C CA . VAL A 1 82 ? 22.451 10.015 -29.127 1.00 83.88 82 VAL A CA 1
ATOM 665 C C . VAL A 1 82 ? 22.425 9.400 -30.530 1.00 83.88 82 VAL A C 1
ATOM 667 O O . VAL A 1 82 ? 23.057 9.931 -31.431 1.00 83.88 82 VAL A O 1
ATOM 670 N N . LEU A 1 83 ? 21.639 8.350 -30.777 1.00 82.31 83 LEU A N 1
ATOM 671 C CA . LEU A 1 83 ? 21.561 7.679 -32.086 1.00 82.31 83 LEU A CA 1
ATOM 672 C C . LEU A 1 83 ? 21.060 8.567 -33.241 1.00 82.31 83 LEU A C 1
ATOM 674 O O . LEU A 1 83 ? 21.386 8.290 -34.402 1.00 82.31 83 LEU A O 1
ATOM 678 N N . VAL A 1 84 ? 20.270 9.599 -32.938 1.00 82.50 84 VAL A N 1
ATOM 679 C CA . VAL A 1 84 ? 19.756 10.575 -33.914 1.00 82.50 84 VAL A CA 1
ATOM 680 C C . VAL A 1 84 ? 20.799 11.646 -34.265 1.00 82.50 84 VAL A C 1
ATOM 682 O O . VAL A 1 84 ? 20.690 12.274 -35.322 1.00 82.50 84 VAL A O 1
ATOM 685 N N . ASP A 1 85 ? 21.835 11.834 -33.442 1.00 83.44 85 ASP A N 1
ATOM 686 C CA . ASP A 1 85 ? 22.865 12.840 -33.696 1.00 83.44 85 ASP A CA 1
ATOM 687 C C . ASP A 1 85 ? 23.678 12.531 -34.970 1.00 83.44 85 ASP A C 1
ATOM 689 O O . ASP A 1 85 ? 24.162 11.420 -35.213 1.00 83.44 85 ASP A O 1
ATOM 693 N N . LYS A 1 86 ? 23.824 13.552 -35.820 1.00 67.25 86 LYS A N 1
ATOM 694 C CA . LYS A 1 86 ? 24.329 13.434 -37.197 1.00 67.25 86 LYS A CA 1
ATOM 695 C C . LYS A 1 86 ? 25.851 13.249 -37.262 1.00 67.25 86 LYS A C 1
ATOM 697 O O . LYS A 1 86 ? 26.366 12.845 -38.302 1.00 67.25 86 LYS A O 1
ATOM 702 N N . TYR A 1 87 ? 26.561 1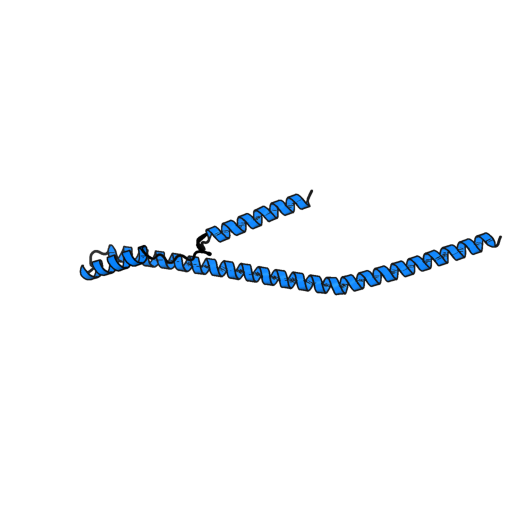3.526 -36.166 1.00 75.31 87 TYR A N 1
ATOM 703 C CA . TYR A 1 87 ? 28.029 13.525 -36.085 1.00 75.31 87 TYR A CA 1
ATOM 704 C C . TYR A 1 87 ? 28.629 12.252 -35.466 1.00 75.31 87 TYR A C 1
ATOM 706 O O . TYR A 1 87 ? 29.831 12.195 -35.198 1.00 75.31 87 TYR A O 1
ATOM 714 N N . ILE A 1 88 ? 27.826 11.211 -35.238 1.00 75.75 88 ILE A N 1
ATOM 715 C CA . ILE A 1 88 ? 28.317 9.969 -34.638 1.00 75.75 88 ILE A CA 1
ATOM 716 C C . ILE A 1 88 ? 29.127 9.132 -35.629 1.00 75.75 88 ILE A C 1
ATOM 718 O O . ILE A 1 88 ? 28.683 8.816 -36.732 1.00 75.75 88 IL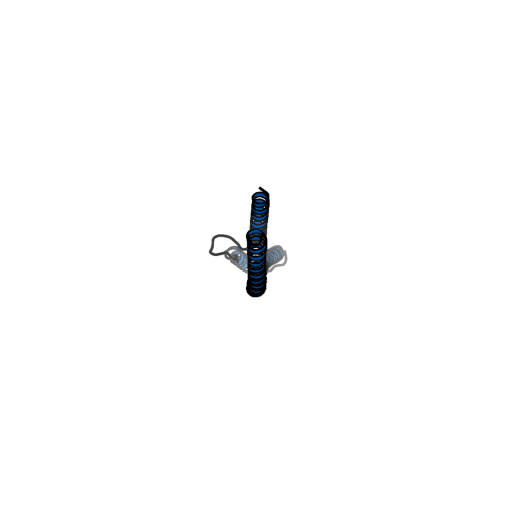E A O 1
ATOM 722 N N . ASN A 1 89 ? 30.303 8.689 -35.174 1.00 82.56 89 ASN A N 1
ATOM 723 C CA . ASN A 1 89 ? 31.123 7.715 -35.890 1.00 82.56 89 ASN A CA 1
ATOM 724 C C . ASN A 1 89 ? 30.325 6.429 -36.185 1.00 82.56 89 ASN A C 1
ATOM 726 O O . ASN A 1 89 ? 29.731 5.865 -35.262 1.00 82.56 89 ASN A O 1
ATOM 730 N N . PRO A 1 90 ? 30.389 5.884 -37.413 1.00 80.00 90 PRO A N 1
ATOM 731 C CA . PRO A 1 90 ? 29.589 4.725 -37.820 1.00 80.00 90 PRO A CA 1
ATOM 732 C C . PRO A 1 90 ? 29.825 3.486 -36.938 1.00 80.00 90 PRO A C 1
ATOM 734 O O . PRO A 1 90 ? 28.871 2.808 -36.575 1.00 80.00 90 PRO A O 1
ATOM 737 N N . LEU A 1 91 ? 31.063 3.266 -36.479 1.00 79.44 91 LEU A N 1
ATOM 738 C CA . LEU A 1 91 ? 31.422 2.177 -35.557 1.00 79.44 91 LEU A CA 1
ATOM 739 C C . LEU A 1 91 ? 30.768 2.321 -34.161 1.00 79.44 91 LEU A C 1
ATOM 741 O O . LEU A 1 91 ? 30.375 1.344 -33.525 1.00 79.44 91 LEU A O 1
ATOM 745 N N . LYS A 1 92 ? 30.625 3.560 -33.668 1.00 79.94 92 LYS A N 1
ATOM 746 C CA . LYS A 1 92 ? 29.933 3.837 -32.396 1.00 79.94 92 LYS A CA 1
ATOM 747 C C . LYS A 1 92 ? 28.423 3.687 -32.551 1.00 79.94 92 LYS A C 1
ATOM 749 O O . LYS A 1 92 ? 27.749 3.260 -31.625 1.00 79.94 92 LYS A O 1
ATOM 754 N N . LYS A 1 93 ? 27.898 4.016 -33.731 1.00 83.44 93 LYS A N 1
ATOM 755 C CA . LYS A 1 93 ? 26.479 3.860 -34.046 1.00 83.44 93 LYS A CA 1
ATOM 756 C C . LYS A 1 93 ? 26.051 2.392 -34.015 1.00 83.44 93 LYS A C 1
ATOM 758 O O . LYS A 1 93 ? 25.024 2.089 -33.425 1.00 83.44 93 LYS A O 1
ATOM 763 N N . GLU A 1 94 ? 26.847 1.499 -34.598 1.00 84.44 94 GLU A N 1
ATOM 764 C CA . GLU A 1 94 ? 26.582 0.053 -34.599 1.00 84.44 94 GLU A CA 1
ATOM 765 C C . GLU A 1 94 ? 26.572 -0.527 -33.176 1.00 84.44 94 GLU A C 1
ATOM 767 O O . GLU A 1 94 ? 25.597 -1.141 -32.757 1.00 84.44 94 GLU A O 1
ATOM 772 N N . THR A 1 95 ? 27.590 -0.208 -32.374 1.00 83.44 95 THR A N 1
ATOM 773 C CA . THR A 1 95 ? 27.665 -0.654 -30.969 1.00 83.44 95 THR A CA 1
ATOM 774 C C . THR A 1 95 ? 26.548 -0.081 -30.085 1.00 83.44 95 THR A C 1
ATOM 776 O O . THR A 1 95 ? 26.055 -0.771 -29.192 1.00 83.44 95 THR A O 1
ATOM 779 N N . LEU A 1 96 ? 26.097 1.155 -30.334 1.00 82.31 96 LEU A N 1
ATOM 780 C CA . LEU A 1 96 ? 24.936 1.746 -29.654 1.00 82.31 96 LEU A CA 1
ATOM 781 C C . LEU A 1 96 ? 23.609 1.097 -30.082 1.00 82.31 96 LEU A C 1
ATOM 783 O O . LEU A 1 96 ? 22.714 0.957 -29.249 1.00 82.31 96 LEU A O 1
ATOM 787 N N . LEU A 1 97 ? 23.474 0.680 -31.344 1.00 83.00 97 LEU A N 1
ATOM 788 C CA . LEU A 1 97 ? 22.308 -0.070 -31.826 1.00 83.00 97 LEU A CA 1
ATOM 789 C C . LEU A 1 97 ? 22.242 -1.469 -31.204 1.00 83.00 97 LEU A C 1
ATOM 791 O O . LEU A 1 97 ? 21.165 -1.889 -30.772 1.00 83.00 97 LEU A O 1
ATOM 795 N N . ASP A 1 98 ? 23.382 -2.145 -31.074 1.00 85.38 98 ASP A N 1
ATOM 796 C CA . ASP A 1 98 ? 23.465 -3.418 -30.359 1.00 85.38 98 ASP A CA 1
ATOM 797 C C . ASP A 1 98 ? 23.079 -3.237 -28.892 1.00 85.38 98 ASP A C 1
ATOM 799 O O . ASP A 1 98 ? 22.180 -3.923 -28.405 1.00 85.38 98 ASP A O 1
ATOM 803 N N . LEU A 1 99 ? 23.657 -2.246 -28.203 1.00 83.50 99 LEU A N 1
ATOM 804 C CA . LEU A 1 99 ? 23.297 -1.930 -26.819 1.00 83.50 99 LEU A CA 1
ATOM 805 C C . LEU A 1 99 ? 21.794 -1.646 -26.676 1.00 83.50 99 LEU A C 1
ATOM 807 O O . LEU A 1 99 ? 21.158 -2.167 -25.759 1.00 83.50 99 LEU A O 1
ATOM 811 N N . ARG A 1 100 ? 21.205 -0.883 -27.605 1.00 83.44 100 ARG A N 1
ATOM 812 C CA . ARG A 1 100 ? 19.760 -0.619 -27.652 1.00 83.44 100 ARG A CA 1
ATOM 813 C C . ARG A 1 100 ? 18.974 -1.921 -27.739 1.00 83.44 100 ARG A C 1
ATOM 815 O O . ARG A 1 100 ? 18.061 -2.136 -26.944 1.00 83.44 100 ARG A O 1
ATOM 822 N N . SER A 1 101 ? 19.339 -2.807 -28.662 1.00 84.56 101 SER A N 1
ATOM 823 C CA . SER A 1 101 ? 18.669 -4.101 -28.834 1.00 84.56 101 SER A CA 1
ATOM 824 C C . SER A 1 101 ? 18.761 -4.979 -27.575 1.00 84.56 101 SER A C 1
ATOM 826 O O . SER A 1 101 ? 17.780 -5.622 -27.188 1.00 84.56 101 SER A O 1
ATOM 828 N N . LEU A 1 102 ? 19.891 -4.943 -26.860 1.00 83.38 102 LEU A N 1
ATOM 829 C CA . LEU A 1 102 ? 20.065 -5.650 -25.590 1.00 83.38 102 LEU A CA 1
ATOM 830 C C . LEU A 1 102 ? 19.188 -5.057 -24.473 1.00 83.38 102 LEU A C 1
ATOM 832 O O . LEU A 1 102 ? 18.541 -5.805 -23.740 1.00 83.38 102 LEU A O 1
ATOM 836 N N . VAL A 1 103 ? 19.118 -3.729 -24.366 1.00 82.44 103 VAL A N 1
ATOM 837 C CA . VAL A 1 103 ? 18.293 -3.025 -23.364 1.00 82.44 103 VAL A CA 1
ATOM 838 C C . VAL A 1 103 ? 16.790 -3.220 -23.621 1.00 82.44 103 VAL A C 1
ATOM 840 O O . VAL A 1 103 ? 16.002 -3.330 -22.677 1.00 82.44 103 VAL A O 1
ATOM 843 N N . TYR A 1 104 ? 16.378 -3.315 -24.887 1.00 80.88 104 TYR A N 1
ATOM 844 C CA . TYR A 1 104 ? 14.997 -3.637 -25.254 1.00 80.88 104 TYR A CA 1
ATOM 845 C C . TYR A 1 104 ? 14.650 -5.113 -25.032 1.00 80.88 104 TYR A C 1
ATOM 847 O O . TYR A 1 104 ? 13.555 -5.402 -24.554 1.00 80.88 104 TYR A O 1
ATOM 855 N N . SER A 1 105 ? 15.560 -6.041 -25.346 1.00 83.19 105 SER A N 1
ATOM 856 C CA . SER A 1 105 ? 15.303 -7.485 -25.210 1.00 83.19 105 SER A CA 1
ATOM 857 C C . SER A 1 105 ? 15.271 -7.974 -23.760 1.00 83.19 105 SER A C 1
ATOM 859 O O . SER A 1 105 ? 14.638 -8.992 -23.479 1.00 83.19 105 SER A O 1
ATOM 861 N N . ARG A 1 106 ? 15.911 -7.259 -22.825 1.00 78.00 106 ARG A N 1
ATOM 862 C CA . ARG A 1 106 ? 15.930 -7.607 -21.394 1.00 78.00 106 ARG A CA 1
ATOM 863 C C . ARG A 1 106 ? 15.406 -6.461 -20.522 1.00 78.00 106 ARG A C 1
ATOM 865 O O . ARG A 1 106 ? 16.186 -5.838 -19.800 1.00 78.00 106 ARG A O 1
ATOM 872 N N . PRO A 1 107 ? 14.094 -6.167 -20.563 1.00 73.94 107 PRO A N 1
ATOM 873 C CA . PRO A 1 107 ? 13.522 -5.146 -19.702 1.00 73.94 107 PRO A CA 1
ATOM 874 C C . PRO A 1 107 ? 13.617 -5.583 -18.235 1.00 73.94 107 PRO A C 1
ATOM 876 O O . PRO A 1 107 ? 13.234 -6.697 -17.877 1.00 73.94 107 PRO A O 1
ATOM 879 N N . ILE A 1 108 ? 14.105 -4.689 -17.374 1.00 74.06 108 ILE A N 1
ATOM 880 C CA . ILE A 1 108 ? 14.067 -4.888 -15.924 1.00 74.06 108 ILE A CA 1
ATOM 881 C C . ILE A 1 108 ? 12.603 -4.757 -15.505 1.00 74.06 108 ILE A C 1
ATOM 883 O O . ILE A 1 108 ? 12.033 -3.670 -15.555 1.00 74.06 108 ILE A O 1
ATOM 887 N N . GLN A 1 109 ? 11.977 -5.874 -15.143 1.00 80.44 109 GLN A N 1
ATOM 888 C CA . GLN A 1 109 ? 10.599 -5.917 -14.667 1.00 80.44 109 GLN A CA 1
ATOM 889 C C . GLN A 1 109 ? 10.570 -6.605 -13.306 1.00 80.44 109 GLN A C 1
ATOM 891 O O . GLN A 1 109 ? 10.976 -7.758 -13.178 1.00 80.44 109 GLN A O 1
ATOM 896 N N . PHE A 1 110 ? 10.092 -5.897 -12.286 1.00 84.25 110 PHE A N 1
ATOM 897 C CA . PHE A 1 110 ? 9.818 -6.475 -10.979 1.00 84.25 110 PHE A CA 1
ATOM 898 C C . PHE A 1 110 ? 8.380 -6.991 -10.989 1.00 84.25 110 PHE A C 1
ATOM 900 O O . PHE A 1 110 ? 7.413 -6.226 -10.936 1.00 84.25 110 PHE A O 1
ATOM 907 N N . THR A 1 111 ? 8.244 -8.308 -11.108 1.00 83.19 111 THR A N 1
ATOM 908 C CA . THR A 1 111 ? 6.960 -9.002 -11.049 1.00 83.19 111 THR A CA 1
ATOM 909 C C . THR A 1 111 ? 6.761 -9.611 -9.667 1.00 83.19 111 THR A C 1
ATOM 911 O O . THR A 1 111 ? 7.665 -10.218 -9.090 1.00 83.19 111 THR A O 1
ATOM 914 N N . ALA A 1 112 ? 5.556 -9.477 -9.122 1.00 80.62 112 ALA A N 1
ATOM 915 C CA . ALA A 1 112 ? 5.167 -10.212 -7.929 1.00 80.62 112 ALA A CA 1
ATOM 916 C C . ALA A 1 112 ? 4.792 -11.638 -8.351 1.00 80.62 112 ALA A C 1
ATOM 918 O O . ALA A 1 112 ? 3.725 -11.861 -8.924 1.00 80.62 112 ALA A O 1
ATOM 919 N N . ALA A 1 113 ? 5.705 -12.591 -8.131 1.00 79.00 113 ALA A N 1
ATOM 920 C CA . ALA A 1 113 ? 5.512 -14.008 -8.453 1.00 79.00 113 ALA A CA 1
ATOM 921 C C . ALA A 1 113 ? 5.038 -14.274 -9.904 1.00 79.00 113 ALA A C 1
ATOM 923 O O . ALA A 1 113 ? 4.286 -15.212 -10.146 1.00 79.00 113 ALA A O 1
ATOM 924 N N . ASN A 1 114 ? 5.457 -13.443 -10.870 1.00 80.44 114 ASN A N 1
ATOM 925 C CA . ASN A 1 114 ? 5.014 -13.470 -12.276 1.00 80.44 114 ASN A CA 1
ATOM 926 C C . ASN A 1 114 ? 3.506 -13.267 -12.530 1.00 80.44 114 ASN A C 1
ATOM 928 O O . ASN A 1 114 ? 3.064 -13.455 -13.660 1.00 80.44 114 ASN A O 1
ATOM 932 N N . PHE A 1 115 ? 2.723 -12.833 -11.540 1.00 82.69 115 PHE A N 1
ATOM 933 C CA . PHE A 1 115 ? 1.299 -12.538 -11.741 1.00 82.69 115 PHE A CA 1
ATOM 934 C C . PHE A 1 115 ? 1.060 -11.124 -12.269 1.00 82.69 115 PHE A C 1
ATOM 936 O O . PHE A 1 115 ? 0.296 -10.929 -13.209 1.00 82.69 115 PHE A O 1
ATOM 943 N N . TYR A 1 116 ? 1.701 -10.129 -11.660 1.00 82.44 116 TYR A N 1
ATOM 944 C CA . TYR A 1 116 ? 1.518 -8.722 -12.011 1.00 82.44 116 TYR A CA 1
ATOM 945 C C . TYR A 1 116 ? 2.803 -7.921 -11.790 1.00 82.44 116 TYR A C 1
ATOM 947 O O . TYR A 1 116 ? 3.673 -8.309 -11.003 1.00 82.44 116 TYR A O 1
ATOM 955 N N . ARG A 1 117 ? 2.930 -6.797 -12.504 1.00 84.62 117 ARG A N 1
ATOM 956 C CA . ARG A 1 117 ? 4.054 -5.860 -12.370 1.00 84.62 117 ARG A CA 1
ATOM 957 C C . ARG A 1 117 ? 3.825 -4.938 -11.173 1.00 84.62 117 ARG A C 1
ATOM 959 O O . ARG A 1 117 ? 2.700 -4.522 -10.898 1.00 84.62 117 ARG A O 1
ATOM 966 N N . LEU A 1 118 ? 4.898 -4.653 -10.443 1.00 86.94 118 LEU A N 1
ATOM 967 C CA . LEU A 1 118 ? 4.886 -3.732 -9.305 1.00 86.94 118 LEU A CA 1
ATOM 968 C C . LEU A 1 118 ? 4.960 -2.286 -9.811 1.00 86.94 118 LEU A C 1
ATOM 970 O O . LEU A 1 118 ? 6.055 -1.748 -9.926 1.00 86.94 118 LEU A O 1
ATOM 974 N N . GLU A 1 119 ? 3.808 -1.698 -10.130 1.00 88.25 119 GLU A N 1
ATOM 975 C CA . GLU A 1 119 ? 3.656 -0.330 -10.661 1.00 88.25 119 GLU A CA 1
ATOM 976 C C . GLU A 1 119 ? 2.708 0.497 -9.770 1.00 88.25 119 GLU A C 1
ATOM 978 O O . GLU A 1 119 ? 1.934 -0.065 -8.983 1.00 88.25 119 GLU A O 1
ATOM 983 N N . TYR A 1 120 ? 2.702 1.829 -9.903 1.00 87.31 120 TYR A N 1
ATOM 984 C CA . TYR A 1 120 ? 1.786 2.693 -9.132 1.00 87.31 120 TYR A CA 1
ATOM 985 C C . TYR A 1 120 ? 0.302 2.353 -9.311 1.00 87.31 120 TYR A C 1
ATOM 987 O O . TYR A 1 120 ? -0.481 2.499 -8.367 1.00 87.31 120 TYR A O 1
ATOM 995 N N . SER A 1 121 ? -0.092 1.843 -10.480 1.00 88.50 121 SER A N 1
ATOM 996 C CA . SER A 1 121 ? -1.461 1.381 -10.736 1.00 88.50 121 SER A CA 1
ATOM 997 C C . SER A 1 121 ? -1.917 0.318 -9.733 1.00 88.50 121 SER A C 1
ATOM 999 O O . SER A 1 121 ? -3.088 0.297 -9.354 1.00 88.50 121 SER A O 1
ATOM 1001 N N . LEU A 1 122 ? -0.996 -0.515 -9.239 1.00 86.19 122 LEU A N 1
ATOM 1002 C CA . LEU A 1 122 ? -1.278 -1.506 -8.204 1.00 86.19 122 LEU A CA 1
ATOM 1003 C C . LEU A 1 122 ? -1.653 -0.839 -6.876 1.00 86.19 122 LEU A C 1
ATOM 1005 O O . LEU A 1 122 ? -2.633 -1.226 -6.246 1.00 86.19 122 LEU A O 1
ATOM 1009 N N . LEU A 1 123 ? -0.893 0.179 -6.460 1.00 86.44 123 LEU A N 1
ATOM 1010 C CA . LEU A 1 123 ? -1.159 0.917 -5.225 1.00 86.44 123 LEU A CA 1
ATOM 1011 C C . LEU A 1 123 ? -2.542 1.577 -5.281 1.00 86.44 123 LEU A C 1
ATOM 1013 O O . LEU A 1 123 ? -3.321 1.471 -4.337 1.00 86.44 123 LEU A O 1
ATOM 1017 N N . VAL A 1 124 ? -2.869 2.208 -6.412 1.00 89.44 124 VAL A N 1
ATOM 1018 C CA . VAL A 1 124 ? -4.179 2.833 -6.636 1.00 89.44 124 VAL A CA 1
ATOM 1019 C C . VAL A 1 124 ? -5.299 1.792 -6.592 1.00 89.44 124 VAL A C 1
ATOM 1021 O O . VAL A 1 124 ? -6.321 2.031 -5.947 1.00 89.44 124 VAL A O 1
ATOM 1024 N N . ALA A 1 125 ? -5.101 0.625 -7.211 1.00 90.88 125 ALA A N 1
ATOM 1025 C CA . ALA A 1 125 ? -6.063 -0.472 -7.156 1.00 90.88 125 ALA A CA 1
ATOM 1026 C C . ALA A 1 125 ? -6.282 -0.967 -5.715 1.00 90.88 125 ALA A C 1
ATOM 1028 O O . ALA A 1 125 ? -7.427 -1.091 -5.282 1.00 90.88 125 ALA A O 1
ATOM 1029 N N . PHE A 1 126 ? -5.212 -1.173 -4.938 1.00 87.81 126 PHE A N 1
ATOM 1030 C CA . PHE A 1 126 ? -5.316 -1.552 -3.524 1.00 87.81 126 PHE A CA 1
ATOM 1031 C C . PHE A 1 126 ? -6.061 -0.501 -2.699 1.00 87.81 126 PHE A C 1
ATOM 1033 O O . PHE A 1 126 ? -6.977 -0.852 -1.954 1.00 87.81 126 PHE A O 1
ATOM 1040 N N . CYS A 1 127 ? -5.724 0.780 -2.858 1.00 88.81 127 CYS A N 1
ATOM 1041 C CA . CYS A 1 127 ? -6.427 1.874 -2.190 1.00 88.81 127 CYS A CA 1
ATOM 1042 C C . CYS A 1 127 ? -7.917 1.887 -2.554 1.00 88.81 127 CYS A C 1
ATOM 1044 O O . CYS A 1 127 ? -8.759 1.967 -1.665 1.00 88.81 127 CYS A O 1
ATOM 1046 N N . SER A 1 128 ? -8.252 1.740 -3.838 1.00 93.38 128 SER A N 1
ATOM 1047 C CA . SER A 1 128 ? -9.639 1.702 -4.312 1.00 93.38 128 SER A CA 1
ATOM 1048 C C . SER A 1 128 ? -10.430 0.548 -3.692 1.00 93.38 128 SER A C 1
ATOM 1050 O O . SER A 1 128 ? -11.539 0.755 -3.192 1.00 93.38 128 SER A O 1
ATOM 1052 N N . VAL A 1 129 ? -9.845 -0.651 -3.657 1.00 93.31 129 VAL A N 1
ATOM 1053 C CA . VAL A 1 129 ? -10.455 -1.833 -3.038 1.00 93.31 129 VAL A CA 1
ATOM 1054 C C . VAL A 1 129 ? -10.673 -1.610 -1.539 1.00 93.31 129 VAL A C 1
ATOM 1056 O O . VAL A 1 129 ? -11.779 -1.830 -1.043 1.00 93.31 129 VAL A O 1
ATOM 1059 N N . LEU A 1 130 ? -9.660 -1.109 -0.825 1.00 89.94 130 LEU A N 1
ATOM 1060 C CA . LEU A 1 130 ? -9.751 -0.804 0.606 1.00 89.94 130 LEU A CA 1
ATOM 1061 C C . LEU A 1 130 ? -10.844 0.226 0.902 1.00 89.94 130 LEU A C 1
ATOM 1063 O O . LEU A 1 130 ? -11.672 0.006 1.789 1.00 89.94 130 LEU A O 1
ATOM 1067 N N . THR A 1 131 ? -10.887 1.329 0.152 1.00 92.19 131 THR A N 1
ATOM 1068 C CA . THR A 1 131 ? -11.916 2.363 0.312 1.00 92.19 131 THR A CA 1
ATOM 1069 C C . THR A 1 131 ? -13.308 1.798 0.041 1.00 92.19 131 THR A C 1
ATOM 1071 O O . THR A 1 131 ? -14.215 2.010 0.842 1.00 92.19 131 THR A O 1
ATOM 1074 N N . THR A 1 132 ? -13.472 1.025 -1.034 1.00 96.00 132 THR A N 1
ATOM 1075 C CA . THR A 1 132 ? -14.764 0.435 -1.414 1.00 96.00 132 THR A CA 1
ATOM 1076 C C . THR A 1 132 ? -15.284 -0.505 -0.331 1.00 96.00 132 THR A C 1
ATOM 1078 O O . THR A 1 132 ? -16.414 -0.346 0.131 1.00 96.00 132 THR A O 1
ATOM 1081 N N . TYR A 1 133 ? -14.456 -1.436 0.148 1.00 93.88 133 TYR A N 1
ATOM 1082 C CA . TYR A 1 133 ? -14.860 -2.345 1.221 1.00 93.88 133 TYR A CA 1
ATOM 1083 C C . TYR A 1 133 ? -15.118 -1.622 2.542 1.00 93.88 133 TYR A C 1
ATOM 1085 O O . TYR A 1 133 ? -16.045 -1.993 3.259 1.00 93.88 133 TYR A O 1
ATOM 1093 N N . THR A 1 134 ? -14.363 -0.564 2.849 1.00 89.81 134 THR A N 1
ATOM 1094 C CA . THR A 1 134 ? -14.611 0.259 4.043 1.00 89.81 134 THR A CA 1
ATOM 1095 C C . THR A 1 134 ? -15.976 0.941 3.965 1.00 89.81 134 THR A C 1
ATOM 1097 O O . THR A 1 134 ? -16.723 0.923 4.942 1.00 89.81 134 THR A O 1
ATOM 1100 N N . ILE A 1 135 ? -16.339 1.493 2.802 1.00 94.06 135 ILE A N 1
ATOM 1101 C CA . ILE A 1 135 ? -17.657 2.104 2.579 1.00 94.06 135 ILE A CA 1
ATOM 1102 C C . ILE A 1 135 ? -18.764 1.059 2.748 1.00 94.06 135 ILE A C 1
ATOM 1104 O O . ILE A 1 135 ? -19.711 1.305 3.494 1.00 94.06 135 ILE A O 1
ATOM 1108 N N . ILE A 1 136 ? -18.624 -0.112 2.118 1.00 95.44 136 ILE A N 1
ATOM 1109 C CA . ILE A 1 136 ? -19.600 -1.209 2.225 1.00 95.44 136 ILE A CA 1
ATOM 1110 C C . ILE A 1 136 ? -19.766 -1.642 3.687 1.00 95.44 136 ILE A C 1
ATOM 1112 O O . ILE A 1 136 ? -20.887 -1.796 4.170 1.00 95.44 136 ILE A O 1
ATOM 1116 N N . LEU A 1 137 ? -18.663 -1.793 4.423 1.00 92.50 137 LEU A N 1
ATOM 1117 C CA . LEU A 1 137 ? -18.696 -2.167 5.835 1.00 92.50 137 LEU A CA 1
ATOM 1118 C C . LEU A 1 137 ? -19.407 -1.102 6.684 1.00 92.50 137 LEU A C 1
ATOM 1120 O O . LEU A 1 137 ? -20.257 -1.440 7.505 1.00 92.50 137 LEU A O 1
ATOM 1124 N N . MET A 1 138 ? -19.100 0.180 6.466 1.00 90.81 138 MET A N 1
ATOM 1125 C CA . MET A 1 138 ? -19.745 1.284 7.185 1.00 90.81 138 MET A CA 1
ATOM 1126 C C . MET A 1 138 ? -21.240 1.397 6.882 1.00 90.81 138 MET A C 1
ATOM 1128 O O . MET A 1 138 ? -22.006 1.785 7.763 1.00 90.81 138 MET A O 1
ATOM 1132 N N . GLN A 1 139 ? -21.663 1.085 5.656 1.00 92.00 139 GLN A N 1
ATOM 1133 C CA . GLN A 1 139 ? -23.079 1.039 5.295 1.00 92.00 139 GLN A CA 1
ATOM 1134 C C . GLN A 1 139 ? -23.786 -0.129 5.990 1.00 92.00 139 GLN A C 1
ATOM 1136 O O . GLN A 1 139 ? -24.847 0.071 6.573 1.00 92.00 139 GLN A O 1
ATOM 1141 N N . ASN A 1 140 ? -23.163 -1.310 6.015 1.00 87.06 140 ASN A N 1
ATOM 1142 C CA . ASN A 1 140 ? -23.726 -2.504 6.646 1.00 87.06 140 ASN A CA 1
ATOM 1143 C C . ASN A 1 140 ? -23.819 -2.418 8.179 1.00 87.06 140 ASN A C 1
ATOM 1145 O O . ASN A 1 140 ? -24.665 -3.086 8.753 1.00 87.06 140 ASN A O 1
ATOM 1149 N N . GLN A 1 141 ? -22.980 -1.620 8.851 1.00 78.00 141 GLN A N 1
ATOM 1150 C CA . GLN A 1 141 ? -23.072 -1.415 10.308 1.00 78.00 141 GLN A CA 1
ATOM 1151 C C . GLN A 1 141 ? -24.123 -0.377 10.736 1.00 78.00 141 GLN A C 1
ATOM 1153 O O . GLN A 1 141 ? -24.401 -0.252 11.927 1.00 78.00 141 GLN A O 1
ATOM 1158 N N . LYS A 1 142 ? -24.661 0.409 9.794 1.00 60.19 142 LYS A N 1
ATOM 1159 C CA . LYS A 1 142 ? -25.704 1.418 10.059 1.00 60.19 142 LYS A CA 1
ATOM 1160 C C . LYS A 1 142 ? -27.129 0.908 9.791 1.00 60.19 142 LYS A C 1
ATOM 1162 O O . LYS A 1 142 ? -28.068 1.679 9.987 1.00 60.19 142 LYS A O 1
ATOM 1167 N N . LEU A 1 143 ? -27.275 -0.342 9.348 1.00 48.16 143 LEU A N 1
ATOM 1168 C CA . LEU A 1 143 ? -28.530 -1.103 9.297 1.00 48.16 143 LEU A CA 1
ATOM 1169 C C . LEU A 1 143 ? -28.606 -2.056 10.492 1.00 48.16 143 LEU A C 1
ATOM 1171 O O . LEU A 1 143 ? -29.739 -2.264 10.977 1.00 48.16 143 LEU A O 1
#

Secondary structure (DSSP, 8-state):
--HHHHHHHHHHHHHHHHHHHHHHHHHHHHHHHHHHHHHHHHHHHHHHHHHHHHHHHHHHHHHHHHHHHHHHHHHHHHHHHHHH-TT--HHHHHHHHHHHHHHHHS----EETTTEE--HHHHHHHHHHHHHHHHHHHHHTT-

pLDDT: mean 85.45, std 7.75, range [48.16, 96.0]

Sequence (143 aa):
MNSSKDKASSRNMAKNAFQKCYLMLTEQNNYINQVFGVRVMIMILLTSLSALEFVILLFNLIYRCEKAYERRDDIISILDHVLVDKYINPLKKETLLDLRSLVYSRPIQFTAANFYRLEYSLLVAFCSVLTTYTIILMQNQKL